Protein AF-A0A957VHW9-F1 (afdb_monomer_lite)

Sequence (134 aa):
MPSRYCTQCGAEVAADDKFCTVCGAAVDQTTPAATVVPTGTPSVPATPTAQPRSKLPVIALSLLGVLVVAAVAFGVYRATIDTAPSAEEIVATQAAEGLPYPEVIRVSAAEAKALFDADAAIFVDVRDPESYAA

pLDDT: mean 77.67, std 18.0, range [37.97, 98.0]

Secondary structure (DSSP, 8-state):
---EE-TTT--EE-TT-SB-TTT--B----------------------------SHHHHHHHHHHHHHHHHHHHHHHHHHHHTSPPHHHHHHHHHHTT-PPP------HHHHHHHHHTTS------S-HHHHH-

Foldseek 3Di:
DDWDADPPPRHTDDPPDQADPVPRHGPPPDDDDDDDDDDDDDDDPPDPPPDPPDCVVVVVVVVVVVVVVVVVVVVVVVVVVVPPDDPVVVVVVCVVPPDDDPPDDDDDPVVQVVCVVVVNDDDDDPDDPVVVVD

Radius of gyration: 36.54 Å; chains: 1; bounding box: 82×38×99 Å

Structure (mmCIF, N/CA/C/O backbone):
data_AF-A0A957VHW9-F1
#
_entry.id   AF-A0A957VHW9-F1
#
loop_
_atom_site.group_PDB
_atom_site.id
_atom_site.type_symbol
_atom_site.label_atom_id
_atom_site.label_alt_id
_atom_site.label_comp_id
_atom_site.label_asym_id
_atom_site.label_entity_id
_atom_site.label_seq_id
_atom_site.pdbx_PDB_ins_code
_atom_site.Cartn_x
_atom_site.Cartn_y
_atom_site.Cartn_z
_atom_site.occupancy
_atom_site.B_iso_or_equiv
_atom_site.auth_seq_id
_atom_site.auth_comp_id
_atom_site.auth_asym_id
_atom_site.auth_atom_id
_atom_site.pdbx_PDB_model_num
ATOM 1 N N . MET A 1 1 ? -37.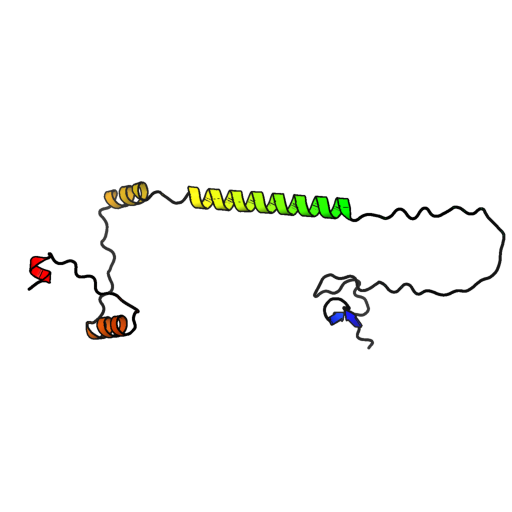688 -25.342 32.608 1.00 51.12 1 MET A N 1
ATOM 2 C CA . MET A 1 1 ? -36.581 -24.443 32.998 1.00 51.12 1 MET A CA 1
ATOM 3 C C . MET A 1 1 ? -36.978 -23.059 32.507 1.00 51.12 1 MET A C 1
ATOM 5 O O . MET A 1 1 ? -37.286 -22.972 31.324 1.00 51.12 1 MET A O 1
ATOM 9 N N . PRO A 1 2 ? -37.125 -22.035 33.362 1.00 59.06 2 PRO A N 1
ATOM 10 C CA . PRO A 1 2 ? -37.509 -20.703 32.902 1.00 59.06 2 PRO A CA 1
ATOM 11 C C . PRO A 1 2 ? -36.302 -20.007 32.259 1.00 59.06 2 PRO A C 1
ATOM 13 O O . PRO A 1 2 ? -35.427 -19.520 32.969 1.00 59.06 2 PRO A O 1
ATOM 16 N N . SER A 1 3 ? -36.252 -19.966 30.928 1.00 72.75 3 SER A N 1
ATOM 17 C CA . SER A 1 3 ? -35.294 -19.130 30.202 1.00 72.75 3 SER A CA 1
ATOM 18 C C . SER A 1 3 ? -35.686 -17.654 30.332 1.00 72.75 3 SER A C 1
ATOM 20 O O . SER A 1 3 ? -36.865 -17.290 30.273 1.00 72.75 3 SER A O 1
ATOM 22 N N . ARG A 1 4 ? -34.693 -16.792 30.559 1.00 83.88 4 ARG A N 1
ATOM 23 C CA . ARG A 1 4 ? -34.850 -15.334 30.626 1.00 83.88 4 ARG A CA 1
ATOM 24 C C . ARG A 1 4 ? -33.956 -14.698 29.572 1.00 83.88 4 ARG A C 1
ATOM 26 O O . ARG A 1 4 ? -32.858 -15.178 29.324 1.00 83.88 4 ARG A O 1
ATOM 33 N N . TYR A 1 5 ? -34.422 -13.603 28.982 1.00 88.12 5 TYR A N 1
ATOM 34 C CA . TYR A 1 5 ? -33.684 -12.868 27.957 1.00 88.12 5 TYR A CA 1
ATOM 35 C C . TYR A 1 5 ? -33.395 -11.446 28.433 1.00 88.12 5 TYR A C 1
ATOM 37 O O . TYR A 1 5 ? -34.231 -10.806 29.076 1.00 88.12 5 TYR A O 1
ATOM 45 N N . CYS A 1 6 ? -32.203 -10.944 28.124 1.00 89.50 6 CYS A N 1
ATOM 46 C CA . CYS A 1 6 ? -31.797 -9.591 28.460 1.00 89.50 6 CYS A CA 1
ATOM 47 C C . CYS A 1 6 ? -32.619 -8.572 27.662 1.00 89.50 6 CYS A C 1
ATOM 49 O O . CYS A 1 6 ? -32.596 -8.566 26.433 1.00 89.50 6 CYS A O 1
ATOM 51 N N . THR A 1 7 ? -33.270 -7.636 28.351 1.00 87.69 7 THR A N 1
ATOM 52 C CA . THR A 1 7 ? -34.082 -6.576 27.728 1.00 87.69 7 THR A CA 1
ATOM 53 C C . THR A 1 7 ? -33.265 -5.521 26.973 1.00 87.69 7 THR A C 1
ATOM 55 O O . THR A 1 7 ? -33.852 -4.634 26.362 1.00 87.69 7 THR A O 1
ATOM 58 N N . GLN A 1 8 ? -31.928 -5.572 27.032 1.00 87.88 8 GLN A N 1
ATOM 59 C CA . GLN A 1 8 ? -31.034 -4.631 26.342 1.00 87.88 8 GLN A CA 1
ATOM 60 C C . GLN A 1 8 ? -30.413 -5.200 25.058 1.00 87.88 8 GLN A C 1
ATOM 62 O O . GLN A 1 8 ? -30.153 -4.434 24.136 1.00 87.88 8 GLN A O 1
ATOM 67 N N . CYS A 1 9 ? -30.179 -6.515 24.976 1.00 91.06 9 CYS A N 1
ATOM 68 C CA . CYS A 1 9 ? -29.526 -7.140 23.814 1.00 91.06 9 CYS A CA 1
ATOM 69 C C . CYS A 1 9 ? -30.203 -8.419 23.291 1.00 91.06 9 CYS A C 1
ATOM 71 O O . CYS A 1 9 ? -29.745 -8.976 22.299 1.00 91.06 9 CYS A O 1
ATOM 73 N N . GLY A 1 10 ? -31.255 -8.919 23.946 1.00 89.25 10 GLY A N 1
ATOM 74 C CA . GLY A 1 10 ? -31.961 -10.144 23.552 1.00 89.25 10 GLY A CA 1
ATOM 75 C C . GLY A 1 10 ? -31.233 -11.460 23.860 1.00 89.25 10 GLY A C 1
ATOM 76 O O . GLY A 1 10 ? -31.810 -12.518 23.636 1.00 89.25 10 GLY A O 1
ATOM 77 N N . ALA A 1 11 ? -30.005 -11.427 24.392 1.00 90.88 11 ALA A N 1
ATOM 78 C CA . ALA A 1 11 ? -29.268 -12.633 24.774 1.00 90.88 11 ALA A CA 1
ATOM 79 C C . ALA A 1 11 ? -29.966 -13.403 25.908 1.00 90.88 11 ALA A C 1
ATOM 81 O O . ALA A 1 11 ? -30.568 -12.790 26.792 1.00 90.88 11 ALA A O 1
ATOM 82 N N . GLU A 1 12 ? -29.853 -14.731 25.908 1.00 91.00 12 GLU A N 1
ATOM 83 C CA . GLU A 1 12 ? -30.312 -15.577 27.015 1.00 91.00 12 GLU A CA 1
ATOM 84 C C . GLU A 1 12 ? -29.430 -15.368 28.258 1.00 91.00 12 GLU A C 1
ATOM 86 O O . GLU A 1 12 ? -28.222 -15.150 28.147 1.00 91.00 12 GLU A O 1
ATOM 91 N N . VAL A 1 13 ? -30.041 -15.382 29.443 1.00 90.62 13 VAL A N 1
ATOM 92 C CA . VAL A 1 13 ? -29.396 -15.104 30.733 1.00 90.62 13 VAL A CA 1
ATOM 93 C C . VAL A 1 13 ? -29.854 -16.146 31.753 1.00 90.62 13 VAL A C 1
ATOM 95 O O . VAL A 1 13 ? -31.045 -16.470 31.812 1.00 90.62 13 VAL A O 1
ATOM 98 N N . ALA A 1 14 ? -28.924 -16.682 32.551 1.00 84.19 14 ALA A N 1
ATOM 99 C CA . ALA A 1 14 ? -29.260 -17.688 33.552 1.00 84.19 14 ALA A CA 1
ATOM 100 C C . ALA A 1 14 ? -30.112 -17.088 34.684 1.00 84.19 14 ALA A C 1
ATOM 102 O O . ALA A 1 14 ? -30.082 -15.887 34.948 1.00 84.19 14 ALA A O 1
ATOM 103 N N . ALA A 1 15 ? -30.878 -17.931 35.380 1.00 74.75 15 ALA A N 1
ATOM 104 C CA . ALA A 1 15 ? -31.788 -17.473 36.433 1.00 74.75 15 ALA A CA 1
ATOM 105 C C . ALA A 1 15 ? -31.069 -16.832 37.640 1.00 74.75 15 ALA A C 1
ATOM 107 O O . ALA A 1 15 ? -31.675 -16.006 38.322 1.00 74.75 15 ALA A O 1
ATOM 108 N N . ASP A 1 16 ? -29.803 -17.197 37.867 1.00 78.06 16 ASP A N 1
ATOM 109 C CA . ASP A 1 16 ? -28.964 -16.730 38.979 1.00 78.06 16 ASP A CA 1
ATOM 110 C C . ASP A 1 16 ? -28.023 -15.566 38.595 1.00 78.06 16 ASP A C 1
ATOM 112 O O . ASP A 1 16 ? -27.394 -14.954 39.465 1.00 78.06 16 ASP A O 1
ATOM 116 N N . ASP A 1 17 ? -27.928 -15.232 37.302 1.00 79.94 17 ASP A N 1
ATOM 117 C CA . ASP A 1 17 ? -27.075 -14.150 36.808 1.00 79.94 17 ASP A CA 1
ATOM 118 C C . ASP A 1 17 ? -27.669 -12.784 37.168 1.00 79.94 17 ASP A C 1
ATOM 120 O O . ASP A 1 17 ? -28.799 -12.453 36.816 1.00 79.94 17 ASP A O 1
ATOM 124 N N . LYS A 1 18 ? -26.869 -11.931 37.814 1.00 84.00 18 LYS A N 1
ATOM 125 C CA . LYS A 1 18 ? -27.270 -10.549 38.151 1.00 84.00 18 LYS A CA 1
ATOM 126 C C . LYS A 1 18 ? -27.082 -9.567 36.995 1.00 84.00 18 LYS A C 1
ATOM 128 O O . LYS A 1 18 ? -27.706 -8.503 36.968 1.00 84.00 18 LYS A O 1
ATOM 133 N N . PHE A 1 19 ? -26.238 -9.938 36.035 1.00 89.81 19 PHE A N 1
ATOM 134 C CA . PHE A 1 19 ? -25.850 -9.140 34.878 1.00 89.81 19 PHE A CA 1
ATOM 135 C C . PHE A 1 19 ? -25.790 -10.032 33.638 1.00 89.81 19 PHE A C 1
ATOM 137 O O . PHE A 1 19 ? -25.345 -11.172 33.711 1.00 89.81 19 PHE A O 1
ATOM 144 N N . CYS A 1 20 ? -26.196 -9.504 32.487 1.00 90.56 20 CYS A N 1
ATOM 145 C CA . CYS A 1 20 ? -26.054 -10.192 31.212 1.00 90.56 20 CYS A CA 1
ATOM 146 C C . CYS A 1 20 ? -24.572 -10.295 30.826 1.00 90.56 20 CYS A C 1
ATOM 148 O O . CYS A 1 20 ? -23.906 -9.278 30.632 1.00 90.56 20 CYS A O 1
ATOM 150 N N . THR A 1 21 ? -24.078 -11.516 30.636 1.00 89.75 21 THR A N 1
ATOM 151 C CA . THR A 1 21 ? -22.690 -11.810 30.237 1.00 89.75 21 THR A CA 1
ATOM 152 C C . THR A 1 21 ? -22.315 -11.280 28.847 1.00 89.75 21 THR A C 1
ATOM 154 O O . THR A 1 21 ? -21.136 -11.079 28.575 1.00 89.75 21 THR A O 1
ATOM 157 N N . VAL A 1 22 ? -23.301 -11.005 27.983 1.00 91.94 22 VAL A N 1
ATOM 158 C CA . VAL A 1 22 ? -23.090 -10.524 26.604 1.00 91.94 22 VAL A CA 1
ATOM 159 C C . VAL A 1 22 ? -22.982 -8.996 26.508 1.00 91.94 22 VAL A C 1
ATOM 161 O O . VAL A 1 22 ? -22.238 -8.496 25.671 1.00 91.94 22 VAL A O 1
ATOM 164 N N . CYS A 1 23 ? -23.711 -8.236 27.336 1.00 90.31 23 CYS A N 1
ATOM 165 C CA . CYS A 1 23 ? -23.751 -6.762 27.245 1.00 90.31 23 CYS A CA 1
ATOM 166 C C . CYS A 1 23 ? -23.452 -6.007 28.553 1.00 90.31 23 CYS A C 1
ATOM 168 O O . CYS A 1 23 ? -23.426 -4.779 28.555 1.00 90.31 23 CYS A O 1
ATOM 170 N N . GLY A 1 24 ? -23.266 -6.706 29.677 1.00 88.56 24 GLY A N 1
ATOM 171 C CA . GLY A 1 24 ? -23.003 -6.111 30.993 1.00 88.56 24 GLY A CA 1
ATOM 172 C C . GLY A 1 24 ? -24.214 -5.472 31.690 1.00 88.56 24 GLY A C 1
ATOM 173 O O . GLY A 1 24 ? -24.086 -5.009 32.823 1.00 88.56 24 GLY A O 1
ATOM 174 N N . ALA A 1 25 ? -25.396 -5.439 31.064 1.00 87.44 25 ALA A N 1
ATOM 175 C CA . ALA A 1 25 ? -26.594 -4.851 31.664 1.00 87.44 25 ALA A CA 1
ATOM 176 C C . ALA A 1 25 ? 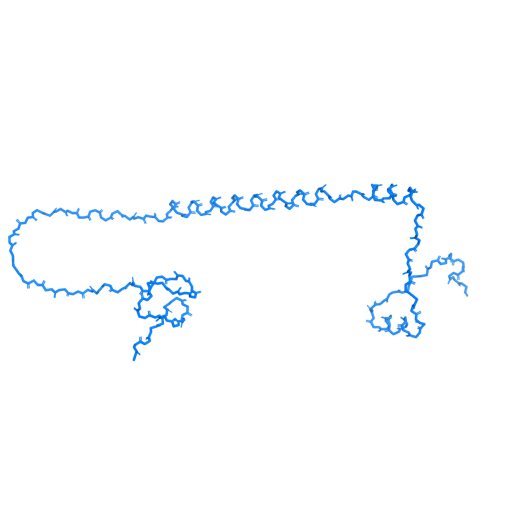-27.119 -5.678 32.853 1.00 87.44 25 ALA A C 1
ATOM 178 O O . ALA A 1 25 ? -27.217 -6.903 32.769 1.00 87.44 25 ALA A O 1
ATOM 179 N N . ALA A 1 26 ? -27.508 -5.014 33.945 1.00 87.31 26 ALA A N 1
ATOM 180 C CA . ALA A 1 26 ? -28.136 -5.665 35.096 1.00 87.31 26 ALA A CA 1
ATOM 181 C C . ALA A 1 26 ? -29.535 -6.199 34.739 1.00 87.31 26 ALA A C 1
ATOM 183 O O . ALA A 1 26 ? -30.327 -5.484 34.125 1.00 87.31 26 ALA A O 1
ATOM 184 N N . VAL A 1 27 ? -29.846 -7.432 35.150 1.00 81.25 27 VAL A N 1
ATOM 185 C CA . VAL A 1 27 ? -31.142 -8.088 34.870 1.00 81.25 27 VAL A CA 1
ATOM 186 C C . VAL A 1 27 ? -32.069 -8.163 36.092 1.00 81.25 27 VAL A C 1
ATOM 188 O O . VAL A 1 27 ? -33.285 -8.264 35.937 1.00 81.25 27 VAL A O 1
ATOM 191 N N . ASP A 1 28 ? -31.528 -8.005 37.303 1.00 68.56 28 ASP A N 1
ATOM 192 C CA . ASP A 1 28 ? -32.296 -7.865 38.547 1.00 68.56 28 ASP A CA 1
ATOM 193 C C . ASP A 1 28 ? -32.819 -6.420 38.720 1.00 68.56 28 ASP A C 1
ATOM 195 O O . ASP A 1 28 ? -32.245 -5.603 39.442 1.00 68.56 28 ASP A O 1
ATOM 199 N N . GLN A 1 29 ? -33.935 -6.091 38.059 1.00 54.56 29 GLN A N 1
ATOM 200 C CA . GLN A 1 29 ? -34.760 -4.901 38.347 1.00 54.56 29 GLN A CA 1
ATOM 201 C C . GLN A 1 29 ? -36.253 -5.271 38.424 1.00 54.56 29 GLN A C 1
ATOM 203 O O . GLN A 1 29 ? -37.093 -4.683 37.749 1.00 54.56 29 GLN A O 1
ATOM 208 N N . THR A 1 30 ? -36.593 -6.264 39.255 1.00 47.19 30 THR A N 1
ATOM 209 C CA . THR A 1 30 ? -37.993 -6.617 39.559 1.00 47.19 30 THR A CA 1
ATOM 210 C C . THR A 1 30 ? -38.267 -6.532 41.063 1.00 47.19 30 THR A C 1
ATOM 212 O O . THR A 1 30 ? -38.304 -7.547 41.752 1.00 47.19 30 THR A O 1
ATOM 215 N N . THR A 1 31 ? -38.508 -5.319 41.569 1.00 37.97 31 THR A N 1
ATOM 216 C CA . THR A 1 31 ? -39.221 -5.123 42.845 1.00 37.97 31 THR A CA 1
ATOM 217 C C . THR A 1 31 ? -40.647 -4.670 42.514 1.00 37.97 31 THR A C 1
ATOM 219 O O . THR A 1 31 ? -40.807 -3.559 42.005 1.00 37.97 31 THR A O 1
ATOM 222 N N . PRO A 1 32 ? -41.681 -5.507 42.732 1.00 50.38 32 PRO A N 1
ATOM 223 C CA . PRO A 1 32 ? -43.055 -5.177 42.358 1.00 50.38 32 PRO A CA 1
ATOM 224 C C . PRO A 1 32 ? -43.691 -4.107 43.250 1.00 50.38 32 PRO A C 1
ATOM 226 O O . PRO A 1 32 ? -43.318 -3.928 44.410 1.00 50.38 32 PRO A O 1
ATOM 229 N N . ALA A 1 33 ? -44.731 -3.462 42.726 1.00 49.12 33 ALA A N 1
ATOM 230 C CA . ALA A 1 33 ? -45.704 -2.732 43.532 1.00 49.12 33 ALA A CA 1
ATOM 231 C C . ALA A 1 33 ? -46.759 -3.683 44.147 1.00 49.12 33 ALA A C 1
ATOM 233 O O . ALA A 1 33 ? -47.013 -4.748 43.587 1.00 49.12 33 ALA A O 1
ATOM 234 N N . ALA A 1 34 ? -47.423 -3.201 45.213 1.00 46.34 34 ALA A N 1
ATOM 235 C CA . ALA A 1 34 ? -48.693 -3.652 45.829 1.00 46.34 34 ALA A CA 1
ATOM 236 C C . ALA A 1 34 ? -48.644 -4.289 47.248 1.00 46.34 34 ALA A C 1
ATOM 238 O O . ALA A 1 34 ? -48.491 -5.490 47.427 1.00 46.34 34 ALA A O 1
ATOM 239 N N . THR A 1 35 ? -48.909 -3.431 48.242 1.00 43.78 35 THR A N 1
ATOM 240 C CA . THR A 1 35 ? -50.027 -3.528 49.214 1.00 43.78 35 THR A CA 1
ATOM 241 C C . THR A 1 35 ? -50.282 -4.815 50.026 1.00 43.78 35 THR A C 1
ATOM 243 O O . THR A 1 35 ? -50.978 -5.706 49.552 1.00 43.78 35 THR A O 1
ATOM 246 N N . VAL A 1 36 ? -49.990 -4.764 51.340 1.00 45.47 36 VAL A N 1
ATOM 247 C CA . VAL A 1 36 ? -50.944 -5.161 52.412 1.00 45.47 36 VAL A CA 1
ATOM 248 C C . VAL A 1 36 ? -50.714 -4.345 53.706 1.00 45.47 36 VAL A C 1
ATOM 250 O O . VAL A 1 36 ? -49.581 -4.019 54.042 1.00 45.47 36 VAL A O 1
ATOM 253 N N . VAL A 1 37 ? -51.800 -4.003 54.413 1.00 55.38 37 VAL A N 1
ATOM 254 C CA . VAL A 1 37 ? -51.943 -3.210 55.672 1.00 55.38 37 VAL A CA 1
ATOM 255 C C . VAL A 1 37 ? -53.141 -3.861 56.422 1.00 55.38 37 VAL A C 1
ATOM 257 O O . VAL A 1 37 ? -53.983 -4.391 55.688 1.00 55.38 37 VAL A O 1
ATOM 260 N N . PRO A 1 38 ? -53.316 -3.903 57.775 1.00 62.62 38 PRO A N 1
ATOM 261 C CA . PRO A 1 38 ? -52.845 -3.032 58.879 1.00 62.62 38 PRO A CA 1
ATOM 262 C C . PRO A 1 38 ? -52.060 -3.814 59.982 1.00 62.62 38 PRO A C 1
ATOM 264 O O . PRO A 1 38 ? -51.618 -4.922 59.705 1.00 62.62 38 PRO A O 1
ATOM 267 N N . THR A 1 39 ? -51.756 -3.353 61.214 1.00 39.50 39 THR A N 1
ATOM 268 C CA . THR A 1 39 ? -52.136 -2.172 62.039 1.00 39.50 39 THR A CA 1
ATOM 269 C C . THR A 1 39 ? -50.971 -1.778 62.971 1.00 39.50 39 THR A C 1
ATOM 271 O O . THR A 1 39 ? -50.267 -2.671 63.432 1.00 39.50 39 THR A O 1
ATOM 274 N N . GLY A 1 40 ? -50.845 -0.500 63.378 1.00 42.62 40 GLY A N 1
ATOM 275 C CA . GLY A 1 40 ? -50.183 -0.164 64.658 1.00 42.62 40 GLY A CA 1
ATOM 276 C C . GLY A 1 40 ? -49.447 1.181 64.758 1.00 42.62 40 GLY A C 1
ATOM 277 O O . GLY A 1 40 ? -48.261 1.238 64.471 1.00 42.62 40 GLY A O 1
ATOM 278 N N . THR A 1 41 ? -50.126 2.190 65.323 1.00 39.28 41 THR A N 1
ATOM 279 C CA . THR A 1 41 ? -49.547 3.365 66.026 1.00 39.28 41 THR A CA 1
ATOM 280 C C . THR A 1 41 ? -48.832 4.444 65.175 1.00 39.28 41 THR A C 1
ATOM 282 O O . THR A 1 41 ? -47.950 4.137 64.378 1.00 39.28 41 THR A O 1
ATOM 285 N N . PRO A 1 42 ? -49.169 5.743 65.343 1.00 61.69 42 PRO A N 1
ATOM 286 C CA . PRO A 1 42 ? -48.591 6.816 64.538 1.00 61.69 42 PRO A CA 1
ATOM 287 C C . PRO A 1 42 ? -47.224 7.263 65.067 1.00 61.69 42 PRO A C 1
ATOM 289 O O . PRO A 1 42 ? -47.080 7.593 66.243 1.00 61.69 42 PRO A O 1
ATOM 292 N N . SER A 1 43 ? -46.244 7.380 64.171 1.00 52.88 43 SER A N 1
ATOM 293 C CA . SER A 1 43 ? -45.022 8.140 64.427 1.00 52.88 43 SER A CA 1
ATOM 294 C C . SER A 1 43 ? -44.705 9.029 63.227 1.00 52.88 43 SER A C 1
ATOM 296 O O . SER A 1 43 ? -44.565 8.542 62.111 1.00 52.88 43 SER A O 1
ATOM 298 N N . VAL A 1 44 ? -44.688 10.335 63.509 1.00 58.19 44 VAL A N 1
ATOM 299 C CA . VAL A 1 44 ? -44.090 11.483 62.801 1.00 58.19 44 VAL A CA 1
ATOM 300 C C . VAL A 1 44 ? -43.723 11.297 61.310 1.00 58.19 44 VAL A C 1
ATOM 302 O O . VAL A 1 44 ? -42.858 10.482 60.993 1.00 58.19 44 VAL A O 1
ATOM 305 N N . PRO A 1 45 ? -44.248 12.132 60.384 1.00 53.84 45 PRO A N 1
ATOM 306 C CA . PRO A 1 45 ? -43.838 12.106 58.981 1.00 53.84 45 PRO A CA 1
ATOM 307 C C . PRO A 1 45 ? -42.404 12.635 58.814 1.00 53.84 45 PRO A C 1
ATOM 309 O O . PRO A 1 45 ? -42.172 13.824 58.596 1.00 53.84 45 PRO A O 1
ATOM 312 N N . ALA A 1 46 ? -41.426 11.734 58.885 1.00 57.88 46 ALA A N 1
ATOM 313 C CA . ALA A 1 46 ? -40.071 11.994 58.424 1.00 57.88 46 ALA A CA 1
ATOM 314 C C . ALA A 1 46 ? -40.060 11.953 56.889 1.00 57.88 46 ALA A C 1
ATOM 316 O O . ALA A 1 46 ? -39.941 10.887 56.286 1.00 57.88 46 ALA A O 1
ATOM 317 N N . THR A 1 47 ? -40.227 13.117 56.259 1.00 48.81 47 THR A N 1
ATOM 318 C CA . THR A 1 47 ? -40.167 13.285 54.801 1.00 48.81 47 THR A CA 1
ATOM 319 C C . THR A 1 47 ? -38.869 12.682 54.250 1.00 48.81 47 THR A C 1
ATOM 321 O O . THR A 1 47 ? -37.796 13.216 54.544 1.00 48.81 47 THR A O 1
ATOM 324 N N . PRO A 1 48 ? -38.917 11.624 53.417 1.00 53.09 48 PRO A N 1
ATOM 325 C CA . PRO A 1 48 ? -37.731 11.133 52.739 1.00 53.09 48 PRO A CA 1
ATOM 326 C C . PRO A 1 48 ? -37.404 12.125 51.624 1.00 53.09 48 PRO A C 1
ATOM 328 O O . PRO A 1 48 ? -37.999 12.096 50.546 1.00 53.09 48 PRO A O 1
ATOM 331 N N . THR A 1 49 ? -36.463 13.032 51.879 1.00 50.81 49 THR A N 1
ATOM 332 C CA . THR A 1 49 ? -35.876 13.884 50.843 1.00 50.81 49 THR A CA 1
ATOM 333 C C . THR A 1 49 ? -35.049 13.014 49.904 1.00 50.81 49 THR A C 1
ATOM 335 O O . THR A 1 49 ? -33.845 12.829 50.073 1.00 50.81 49 THR A O 1
ATOM 338 N N . ALA A 1 50 ? -35.723 12.456 48.897 1.00 57.44 50 ALA A N 1
ATOM 339 C CA . ALA A 1 50 ? -35.118 11.700 47.813 1.00 57.44 50 ALA A CA 1
ATOM 340 C C . ALA A 1 50 ? -34.193 12.615 46.992 1.00 57.44 50 ALA A C 1
ATOM 342 O O . ALA A 1 50 ? -34.590 13.185 45.977 1.00 57.44 50 ALA A O 1
ATOM 343 N N . GLN A 1 51 ? -32.948 12.776 47.448 1.00 59.97 51 GLN A N 1
ATOM 344 C CA . GLN A 1 51 ? -31.915 13.470 46.691 1.00 59.97 51 GLN A CA 1
ATOM 345 C C . GLN A 1 51 ? -31.677 12.725 45.370 1.00 59.97 51 GLN A C 1
ATOM 347 O O . GLN A 1 51 ? -31.293 11.549 45.395 1.00 59.97 51 GLN A O 1
ATOM 352 N N . PRO A 1 52 ? -31.853 13.379 44.207 1.00 54.22 52 PRO A N 1
ATOM 353 C CA . PRO A 1 52 ? -31.501 12.769 42.940 1.00 54.22 52 PRO A CA 1
ATOM 354 C C . PRO A 1 52 ? -29.978 12.618 42.888 1.00 54.22 52 PRO A C 1
ATOM 356 O O . PRO A 1 52 ? -29.248 13.600 42.744 1.00 54.22 52 PRO A O 1
ATOM 359 N N . ARG A 1 53 ? -29.484 11.377 42.989 1.00 62.66 53 ARG A N 1
ATOM 360 C CA . ARG A 1 53 ? -28.084 11.039 42.696 1.00 62.66 53 ARG A CA 1
ATOM 361 C C . ARG A 1 53 ? -27.824 11.286 41.211 1.00 62.66 53 ARG A C 1
ATOM 363 O O . ARG A 1 53 ? -27.966 10.383 40.387 1.00 62.66 53 ARG A O 1
ATOM 370 N N . SER A 1 54 ? -27.481 12.523 40.862 1.00 66.50 54 SER A N 1
ATOM 371 C CA . SER A 1 54 ? -27.109 12.868 39.496 1.00 66.50 54 SER A CA 1
ATOM 372 C C . SER A 1 54 ? -25.878 12.049 39.102 1.00 66.50 54 SER A C 1
ATOM 374 O O . SER A 1 54 ? -24.915 11.934 39.858 1.00 66.50 54 SER A O 1
ATOM 376 N N . LYS A 1 55 ? -25.892 11.456 37.903 1.00 69.38 55 LYS A N 1
ATOM 377 C CA . LYS A 1 55 ? -24.726 10.731 37.363 1.00 69.38 55 LYS A CA 1
ATOM 378 C C . LYS A 1 55 ? -23.622 11.681 36.868 1.00 69.38 55 LYS A C 1
ATOM 380 O O . LYS A 1 55 ? -22.598 11.223 36.373 1.00 69.38 55 LYS A O 1
ATOM 385 N N . LEU A 1 56 ? -23.811 12.993 37.031 1.00 75.12 56 LEU A N 1
ATOM 386 C CA . LEU A 1 56 ? -22.928 14.059 36.562 1.00 75.12 56 LEU A CA 1
ATOM 387 C C . LEU A 1 56 ? -21.447 13.898 36.977 1.00 75.12 56 LEU A C 1
ATOM 389 O O . LEU A 1 56 ? -20.606 14.000 36.086 1.00 75.12 56 LEU A O 1
ATOM 393 N N . PRO A 1 57 ? -21.081 13.586 38.244 1.00 74.81 57 PRO A N 1
ATOM 394 C CA . PRO A 1 57 ? -19.675 13.391 38.604 1.00 74.81 57 PRO A CA 1
ATOM 395 C C . PRO A 1 57 ? -19.077 12.120 37.982 1.00 74.81 57 PRO A C 1
ATOM 397 O O . PRO A 1 57 ? -17.898 12.108 37.647 1.00 74.81 57 PRO A O 1
ATOM 400 N N . VAL A 1 58 ? -19.879 11.072 37.761 1.00 80.19 58 VAL A N 1
ATOM 401 C CA . VAL A 1 58 ? -19.426 9.841 37.085 1.00 80.19 58 VAL A CA 1
ATOM 402 C C . VAL A 1 58 ? -19.168 10.112 35.601 1.00 80.19 58 VAL A C 1
ATOM 404 O O . VAL A 1 58 ? -18.150 9.684 35.065 1.00 80.19 58 VAL A O 1
ATOM 407 N N . ILE A 1 59 ? -20.046 10.884 34.950 1.00 84.25 59 ILE A N 1
ATOM 408 C CA . ILE A 1 59 ? -19.867 11.311 33.557 1.00 84.25 59 ILE A CA 1
ATOM 409 C C . ILE A 1 59 ? -18.619 12.197 33.433 1.00 84.25 59 ILE A C 1
ATOM 411 O O . ILE A 1 59 ? -17.773 11.923 32.586 1.00 84.25 59 ILE A O 1
ATOM 415 N N . ALA A 1 60 ? -18.443 13.189 34.312 1.00 86.31 60 ALA A N 1
ATOM 416 C CA . ALA A 1 60 ? -17.264 14.058 34.318 1.00 86.31 60 ALA A CA 1
ATOM 417 C C . ALA A 1 60 ? -15.949 13.271 34.493 1.00 86.31 60 ALA A C 1
ATOM 419 O O . ALA A 1 60 ? -15.002 13.490 33.739 1.00 86.31 60 ALA A O 1
ATOM 420 N N . LEU A 1 61 ? -15.910 12.308 35.423 1.00 87.94 61 LEU A N 1
ATOM 421 C CA . LEU A 1 61 ? -14.762 11.415 35.606 1.00 87.94 61 LEU A CA 1
ATOM 422 C C . LEU A 1 61 ? -14.503 10.530 34.376 1.00 87.94 61 LEU A C 1
ATOM 424 O O . LEU A 1 61 ? -13.350 10.357 33.990 1.00 87.94 61 LEU A O 1
ATOM 428 N N . SER A 1 62 ? -15.552 10.014 33.726 1.00 88.19 62 SER A N 1
ATOM 429 C CA . SER A 1 62 ? -15.396 9.211 32.504 1.00 88.19 62 SER A CA 1
ATOM 430 C C . SER A 1 62 ? -14.849 10.028 31.326 1.00 88.19 62 SER A C 1
ATOM 432 O O . SER A 1 62 ? -13.939 9.568 30.642 1.00 88.19 62 SER A O 1
ATOM 434 N N . LEU A 1 63 ? -15.324 11.265 31.134 1.00 94.50 63 LEU A N 1
ATOM 435 C CA . LEU A 1 63 ? -14.840 12.165 30.083 1.00 94.50 63 LEU A CA 1
ATOM 436 C C . LEU A 1 63 ? -13.386 12.589 30.323 1.00 94.50 63 LEU A C 1
ATOM 438 O O . LEU A 1 63 ? -12.595 12.608 29.383 1.00 94.50 63 LEU A O 1
ATOM 442 N N . LEU A 1 64 ? -13.014 12.863 31.578 1.00 95.00 64 LEU A N 1
ATOM 443 C CA . LEU A 1 64 ? -11.628 13.143 31.951 1.00 95.00 64 LEU A CA 1
ATOM 444 C C . LEU A 1 64 ? -10.721 11.929 31.693 1.00 95.00 64 LEU A C 1
ATOM 446 O O . LEU A 1 64 ? -9.644 12.086 31.125 1.00 95.00 64 LEU A O 1
ATOM 450 N N . GLY A 1 65 ? -11.169 10.718 32.042 1.00 94.88 65 GLY A N 1
ATOM 451 C CA . GLY A 1 65 ? -10.441 9.479 31.756 1.00 94.88 65 GLY A CA 1
ATOM 452 C C . GLY A 1 65 ? -10.219 9.250 30.257 1.00 94.88 65 GLY A C 1
ATOM 453 O O . GLY A 1 65 ? -9.096 8.975 29.840 1.00 94.88 65 GLY A O 1
ATOM 454 N N . VAL A 1 66 ? -11.257 9.436 29.434 1.00 96.56 66 VAL A N 1
ATOM 455 C CA . VAL A 1 66 ? -11.155 9.332 27.966 1.00 96.56 66 VAL A CA 1
ATOM 456 C C . VAL A 1 66 ? -10.198 10.384 27.394 1.00 96.56 66 VAL A C 1
ATOM 458 O O . VAL A 1 66 ? -9.376 10.044 26.545 1.00 96.56 66 VAL A O 1
ATOM 461 N N . LEU A 1 67 ? -10.236 11.629 27.885 1.00 96.50 67 LEU A N 1
ATOM 462 C CA . LEU A 1 67 ? -9.291 12.678 27.478 1.00 96.50 67 LEU A CA 1
ATOM 463 C C . LEU A 1 67 ? -7.837 12.332 27.824 1.00 96.50 67 LEU A C 1
ATOM 465 O O . LEU A 1 67 ? -6.956 12.546 26.995 1.00 96.50 67 LEU A O 1
ATOM 469 N N . VAL A 1 68 ? -7.577 11.769 29.008 1.00 96.56 68 VAL A N 1
ATOM 470 C CA . VAL A 1 68 ? -6.227 11.332 29.403 1.00 96.56 68 VAL A CA 1
ATOM 471 C C . VAL A 1 68 ? -5.732 10.198 28.501 1.00 96.56 68 VAL A C 1
ATOM 473 O O . VAL A 1 68 ? -4.612 10.272 28.001 1.00 96.56 68 VAL A O 1
ATOM 476 N N . VAL A 1 69 ? -6.563 9.188 28.223 1.00 96.25 69 VAL A N 1
ATOM 477 C CA . VAL A 1 69 ? -6.203 8.087 27.308 1.00 96.25 69 VAL A CA 1
ATOM 478 C C . VAL A 1 69 ? -5.929 8.609 25.893 1.00 96.25 69 VAL A C 1
ATOM 480 O O . VAL A 1 69 ? -4.927 8.228 25.288 1.00 96.25 69 VAL A O 1
ATOM 483 N N . ALA A 1 70 ? -6.760 9.523 25.384 1.00 96.25 70 ALA A N 1
ATOM 484 C CA . ALA A 1 70 ? -6.560 10.145 24.077 1.00 96.25 70 ALA A CA 1
ATOM 485 C C . ALA A 1 70 ? -5.261 10.970 24.012 1.00 96.25 70 ALA A C 1
ATOM 487 O O . ALA A 1 70 ? -4.528 10.872 23.031 1.00 96.25 70 ALA A O 1
ATOM 488 N N . ALA A 1 71 ? -4.937 11.733 25.062 1.00 95.94 71 ALA A N 1
ATOM 489 C CA . ALA A 1 71 ? -3.697 12.504 25.141 1.00 95.94 71 ALA A CA 1
ATOM 490 C C . ALA A 1 71 ? -2.448 11.604 25.176 1.00 95.94 71 ALA A C 1
ATOM 492 O O . ALA A 1 71 ? -1.473 11.885 24.480 1.00 95.94 71 ALA A O 1
ATOM 493 N N . VAL A 1 72 ? -2.487 10.494 25.924 1.00 95.56 72 VAL A N 1
ATOM 494 C CA . VAL A 1 72 ? -1.398 9.501 25.957 1.00 95.56 72 VAL A CA 1
ATOM 495 C C . VAL A 1 72 ? -1.224 8.836 24.589 1.00 95.56 72 VAL A C 1
ATOM 497 O O . VAL A 1 72 ? -0.109 8.789 24.073 1.00 95.56 72 VAL A O 1
ATOM 500 N N . ALA A 1 73 ? -2.314 8.385 23.960 1.00 93.62 73 ALA A N 1
ATOM 501 C CA . ALA A 1 73 ? -2.271 7.782 22.627 1.00 93.62 73 ALA A CA 1
ATOM 502 C C . ALA A 1 73 ? -1.735 8.760 21.565 1.00 93.62 73 ALA A C 1
ATOM 504 O O . ALA A 1 73 ? -0.896 8.387 20.747 1.00 93.62 73 ALA A O 1
ATOM 505 N N . PHE A 1 74 ? -2.155 10.029 21.613 1.00 93.56 74 PHE A N 1
ATOM 506 C CA . PHE A 1 74 ? -1.654 11.077 20.724 1.00 93.56 74 PHE A CA 1
ATOM 507 C C . PHE A 1 74 ? -0.163 11.376 20.950 1.00 93.56 74 PHE A C 1
ATOM 509 O O . PHE A 1 74 ? 0.571 11.560 19.982 1.00 93.56 74 PHE A O 1
ATOM 516 N N . GLY A 1 75 ? 0.306 11.366 22.203 1.00 93.56 75 GLY A N 1
ATOM 517 C CA . GLY A 1 75 ? 1.726 11.512 22.536 1.00 93.56 75 GLY A CA 1
ATOM 518 C C . GLY A 1 75 ? 2.591 10.380 21.971 1.00 93.56 75 GLY A C 1
ATOM 519 O O . GLY A 1 75 ? 3.626 10.647 21.364 1.00 93.56 75 GLY A O 1
ATOM 520 N N . VAL A 1 76 ? 2.138 9.126 22.084 1.00 90.25 76 VAL A N 1
ATOM 521 C CA . VAL A 1 76 ? 2.816 7.960 21.480 1.00 90.25 76 VAL A CA 1
ATOM 522 C C . VAL A 1 76 ? 2.797 8.033 19.947 1.00 90.25 76 VAL A C 1
ATOM 524 O O . VAL A 1 76 ? 3.807 7.754 19.300 1.00 90.25 76 VAL A O 1
ATOM 527 N N . TYR A 1 77 ? 1.680 8.460 19.351 1.00 90.44 77 TYR A N 1
ATOM 528 C CA . TYR A 1 77 ? 1.561 8.655 17.903 1.00 90.44 77 TYR A CA 1
ATOM 529 C C . TYR A 1 77 ? 2.488 9.763 17.373 1.00 90.44 77 TYR A C 1
ATOM 531 O O . TYR A 1 77 ? 3.078 9.620 16.309 1.00 90.44 77 TYR A O 1
ATOM 539 N N . ARG A 1 78 ? 2.671 10.854 18.127 1.00 92.06 78 ARG A N 1
ATOM 540 C CA . ARG A 1 78 ? 3.661 11.897 17.809 1.00 92.06 78 ARG A CA 1
ATOM 541 C C . ARG A 1 78 ? 5.085 11.355 17.888 1.00 92.06 78 ARG A C 1
ATOM 543 O O . ARG A 1 78 ? 5.792 11.395 16.890 1.00 92.06 78 ARG A O 1
ATOM 550 N N . ALA A 1 79 ? 5.452 10.745 19.016 1.00 83.75 79 ALA A N 1
ATOM 551 C CA . ALA A 1 79 ? 6.788 10.188 19.220 1.00 83.75 79 ALA A CA 1
ATOM 552 C C . ALA A 1 79 ? 7.183 9.163 18.138 1.00 83.75 79 ALA A C 1
ATOM 554 O O . ALA A 1 79 ? 8.322 9.154 17.684 1.00 83.75 79 ALA A O 1
ATOM 555 N N . THR A 1 80 ? 6.246 8.326 17.684 1.00 77.44 80 THR A N 1
ATOM 556 C CA . THR A 1 80 ? 6.508 7.340 16.617 1.00 77.44 80 THR A CA 1
ATOM 557 C C . THR A 1 80 ? 6.653 7.954 15.222 1.00 77.44 80 THR A C 1
ATOM 559 O O . THR A 1 80 ? 7.385 7.394 14.412 1.00 77.44 80 THR A O 1
ATOM 562 N N . ILE A 1 81 ? 6.031 9.106 14.942 1.00 71.75 81 ILE A N 1
ATOM 563 C CA . ILE A 1 81 ? 6.234 9.852 13.686 1.00 71.75 81 ILE A CA 1
ATOM 564 C C . ILE A 1 81 ? 7.549 10.638 13.720 1.00 71.75 81 ILE A C 1
ATOM 566 O O . ILE A 1 81 ? 8.304 10.594 12.754 1.00 71.75 81 ILE A O 1
ATOM 570 N N . ASP A 1 82 ? 7.851 11.314 14.830 1.00 68.50 82 ASP A N 1
ATOM 571 C CA . ASP A 1 82 ? 9.063 12.135 14.966 1.00 68.50 82 ASP A CA 1
ATOM 572 C C . ASP A 1 82 ? 10.353 11.286 15.051 1.00 68.50 82 ASP A C 1
ATOM 574 O O . ASP A 1 82 ? 11.445 11.804 14.838 1.00 68.50 82 ASP A O 1
ATOM 578 N N . THR A 1 83 ? 10.240 9.974 15.314 1.00 61.81 83 THR A N 1
ATOM 579 C CA . THR A 1 83 ? 11.362 9.008 15.270 1.00 61.81 83 THR A CA 1
ATOM 580 C C . THR A 1 83 ? 11.469 8.283 13.915 1.00 61.81 83 THR A C 1
ATOM 582 O O . THR A 1 83 ? 12.209 7.309 13.790 1.00 61.81 83 THR A O 1
ATOM 585 N N . ALA A 1 84 ? 10.745 8.718 12.877 1.00 64.06 84 ALA A N 1
ATOM 586 C CA . ALA A 1 84 ? 11.010 8.251 11.519 1.00 64.06 84 ALA A CA 1
ATOM 587 C C . ALA A 1 84 ? 12.390 8.781 11.074 1.00 64.06 84 ALA A C 1
ATOM 589 O O . ALA A 1 84 ? 12.558 10.002 11.009 1.00 64.06 84 ALA A O 1
ATOM 590 N N . PRO A 1 85 ? 13.385 7.917 10.783 1.00 62.47 85 PRO A N 1
ATOM 591 C CA . PRO A 1 85 ? 14.718 8.380 10.415 1.00 62.47 85 PRO A CA 1
ATOM 592 C C . PRO A 1 85 ? 14.639 9.236 9.151 1.00 62.47 85 PRO A C 1
ATOM 594 O O . PRO A 1 85 ? 13.995 8.865 8.165 1.00 62.47 85 PRO A O 1
ATOM 597 N N . SER A 1 86 ? 15.277 10.406 9.192 1.00 63.03 86 SER A N 1
ATOM 598 C CA . SER A 1 86 ? 15.261 11.334 8.062 1.00 63.03 86 SER A CA 1
ATOM 599 C C . SER A 1 86 ? 15.929 10.695 6.840 1.00 63.03 86 SER A C 1
ATOM 601 O O . SER A 1 86 ? 16.886 9.930 6.973 1.00 63.03 86 SER A O 1
ATOM 603 N N . ALA A 1 87 ? 15.458 11.022 5.633 1.00 61.41 87 ALA A N 1
ATOM 604 C CA . ALA A 1 87 ? 16.016 10.456 4.400 1.00 61.41 87 ALA A CA 1
ATOM 605 C C . ALA A 1 87 ? 17.536 10.700 4.265 1.00 61.41 87 ALA A C 1
ATOM 607 O O . ALA A 1 87 ? 18.245 9.880 3.686 1.00 61.41 87 ALA A O 1
ATOM 608 N N . GLU A 1 88 ? 18.038 11.791 4.847 1.00 60.94 88 GLU A N 1
ATOM 609 C CA . GLU A 1 88 ? 19.458 12.156 4.876 1.00 60.94 88 GLU A CA 1
ATOM 610 C C . GLU A 1 88 ? 20.297 11.172 5.716 1.00 60.94 88 GLU A C 1
ATOM 612 O O . GLU A 1 88 ? 21.400 10.801 5.313 1.00 60.94 88 GLU A O 1
ATOM 617 N N . GLU A 1 89 ? 19.757 10.672 6.832 1.00 59.69 89 GLU A N 1
ATOM 618 C CA . GLU A 1 89 ? 20.424 9.691 7.698 1.00 59.69 89 GLU A CA 1
ATOM 619 C C . GLU A 1 89 ? 20.464 8.296 7.049 1.00 59.69 89 GLU A C 1
ATOM 621 O O . GLU A 1 89 ? 21.516 7.657 7.004 1.00 59.69 89 GLU A O 1
ATOM 626 N N . ILE A 1 90 ? 19.351 7.863 6.439 1.00 59.19 90 ILE A N 1
ATOM 627 C CA . ILE A 1 90 ? 19.261 6.566 5.740 1.00 59.19 90 ILE A CA 1
ATOM 628 C C . ILE A 1 90 ? 20.235 6.512 4.544 1.00 59.19 90 ILE A C 1
ATOM 630 O O . ILE A 1 90 ? 20.805 5.460 4.243 1.00 59.19 90 ILE A O 1
ATOM 634 N N . VAL A 1 91 ? 20.463 7.632 3.849 1.00 57.59 91 VAL A N 1
ATOM 635 C CA . VAL A 1 91 ? 21.439 7.716 2.745 1.00 57.59 91 VAL A CA 1
ATOM 636 C C . VAL A 1 91 ? 22.884 7.704 3.260 1.00 57.59 91 VAL A C 1
ATOM 638 O O . VAL A 1 91 ? 23.735 7.052 2.651 1.00 57.59 91 VAL A O 1
ATOM 641 N N . ALA A 1 92 ? 23.169 8.350 4.395 1.00 59.03 92 ALA A N 1
ATOM 642 C CA . ALA A 1 92 ? 24.508 8.368 4.985 1.00 59.03 92 ALA A CA 1
ATOM 643 C C . ALA A 1 92 ? 24.982 6.970 5.429 1.00 59.03 92 ALA A C 1
ATOM 645 O O . ALA A 1 92 ? 26.122 6.596 5.148 1.00 59.03 92 ALA A O 1
ATOM 646 N N . THR A 1 93 ? 24.111 6.166 6.052 1.00 54.22 93 THR A N 1
ATOM 647 C CA . THR A 1 93 ? 24.429 4.769 6.406 1.00 54.22 93 THR A CA 1
ATOM 648 C C . THR A 1 93 ? 24.666 3.910 5.160 1.00 54.22 93 THR A C 1
ATOM 650 O O . THR A 1 93 ? 25.639 3.163 5.098 1.00 54.22 93 THR A O 1
ATOM 653 N N . GLN A 1 94 ? 23.828 4.059 4.130 1.00 54.78 94 GLN A N 1
ATOM 654 C CA . GLN A 1 94 ? 23.942 3.302 2.878 1.00 54.78 94 GLN A CA 1
ATOM 655 C C . GLN A 1 94 ? 25.230 3.599 2.089 1.00 54.78 94 GLN A C 1
ATOM 657 O O . GLN A 1 94 ? 25.790 2.702 1.457 1.00 54.78 94 GLN A O 1
ATOM 662 N N . ALA A 1 95 ? 25.731 4.836 2.136 1.00 55.41 95 ALA A N 1
ATOM 663 C CA . ALA A 1 95 ? 26.960 5.223 1.445 1.00 55.41 95 ALA A CA 1
ATOM 664 C C . ALA A 1 95 ? 28.237 4.617 2.065 1.00 55.41 95 ALA A C 1
ATOM 666 O O . ALA A 1 95 ? 29.244 4.486 1.368 1.00 55.41 95 ALA A O 1
ATOM 667 N N . ALA A 1 96 ? 28.210 4.236 3.347 1.00 56.81 96 ALA A N 1
ATOM 668 C CA . ALA A 1 96 ? 29.383 3.734 4.067 1.00 56.81 96 ALA A CA 1
ATOM 669 C C . ALA A 1 96 ? 29.728 2.262 3.764 1.00 56.81 96 ALA A C 1
ATOM 671 O O . ALA A 1 96 ? 30.894 1.885 3.868 1.00 56.81 96 ALA A O 1
ATOM 672 N N . GLU A 1 97 ? 28.746 1.441 3.373 1.00 58.72 97 GLU A N 1
ATOM 673 C CA . GLU A 1 97 ? 28.925 -0.011 3.173 1.00 58.72 97 GLU A CA 1
ATOM 674 C C . GLU A 1 97 ? 28.943 -0.456 1.700 1.00 58.72 97 GLU A C 1
ATOM 676 O O . GLU A 1 97 ? 29.029 -1.647 1.416 1.00 58.72 97 GLU A O 1
ATOM 681 N N . GLY A 1 98 ? 28.903 0.483 0.747 1.00 61.38 98 GLY A N 1
ATOM 682 C CA . GLY A 1 98 ? 28.986 0.162 -0.681 1.00 61.38 98 GLY A CA 1
ATOM 683 C C . GLY A 1 98 ? 27.774 -0.629 -1.178 1.00 61.38 98 GLY A C 1
ATOM 684 O O . GLY A 1 98 ? 27.921 -1.775 -1.595 1.00 61.38 98 GLY A O 1
ATOM 685 N N . LEU A 1 99 ? 26.598 0.009 -1.116 1.00 58.41 99 LEU A N 1
ATOM 686 C CA . LEU A 1 99 ? 25.279 -0.496 -1.524 1.00 58.41 99 LEU A CA 1
ATOM 687 C C . LEU A 1 99 ? 25.291 -1.768 -2.399 1.00 58.41 99 LEU A C 1
ATOM 689 O O . LEU A 1 99 ? 25.532 -1.671 -3.610 1.00 58.41 99 LEU A O 1
ATOM 693 N N . PRO A 1 100 ? 24.940 -2.948 -1.847 1.00 71.56 100 PRO A N 1
ATOM 694 C CA . PRO A 1 100 ? 24.566 -4.072 -2.687 1.00 71.56 100 PRO A CA 1
ATOM 695 C C . PRO A 1 100 ? 23.297 -3.675 -3.445 1.00 71.56 100 PRO A C 1
ATOM 697 O O . PRO A 1 100 ? 22.256 -3.420 -2.837 1.00 71.56 100 PRO A O 1
ATOM 700 N N . TYR A 1 101 ? 23.382 -3.602 -4.777 1.00 69.44 101 TYR A N 1
ATOM 701 C CA . TYR A 1 101 ? 22.195 -3.419 -5.609 1.00 69.44 101 TYR A CA 1
ATOM 702 C C . TYR A 1 101 ? 21.177 -4.512 -5.248 1.00 69.44 101 TYR A C 1
ATOM 704 O O . TYR A 1 101 ? 21.541 -5.693 -5.287 1.00 69.44 101 TYR A O 1
ATOM 712 N N . PRO A 1 102 ? 19.929 -4.159 -4.887 1.00 74.75 102 PRO A N 1
ATOM 713 C CA . PRO A 1 102 ? 18.923 -5.157 -4.567 1.00 74.75 102 PRO A CA 1
ATOM 714 C C . PRO A 1 102 ? 18.667 -6.035 -5.794 1.00 74.75 102 PRO A C 1
ATOM 716 O O . PRO A 1 102 ? 18.702 -5.559 -6.932 1.00 74.75 102 PRO A O 1
ATOM 719 N N . GLU A 1 103 ? 18.396 -7.319 -5.571 1.00 80.06 103 GLU A N 1
ATOM 720 C CA . GLU A 1 103 ? 18.068 -8.235 -6.660 1.00 80.06 103 GLU A CA 1
ATOM 721 C C . GLU A 1 103 ? 16.706 -7.855 -7.263 1.00 80.06 103 GLU A C 1
ATOM 723 O O . GLU A 1 103 ? 15.646 -8.120 -6.696 1.00 80.06 103 GLU A O 1
ATOM 728 N N . VAL A 1 104 ? 16.738 -7.185 -8.417 1.00 84.00 104 VAL A N 1
ATOM 729 C CA . VAL A 1 104 ? 15.529 -6.790 -9.145 1.00 84.00 104 VAL A CA 1
ATOM 730 C C . VAL A 1 104 ? 14.984 -7.999 -9.900 1.00 84.00 104 VAL A C 1
ATOM 732 O O . VAL A 1 104 ? 15.630 -8.520 -10.814 1.00 84.00 104 VAL A O 1
ATOM 735 N N . ILE A 1 105 ? 13.770 -8.420 -9.538 1.00 87.00 105 ILE A N 1
ATOM 736 C CA . ILE A 1 105 ? 13.056 -9.520 -10.193 1.00 87.00 105 ILE A CA 1
ATOM 737 C C . ILE A 1 105 ? 12.871 -9.192 -11.680 1.00 87.00 105 ILE A C 1
ATOM 739 O O . ILE A 1 105 ? 12.305 -8.162 -12.045 1.00 87.00 105 ILE A O 1
ATOM 743 N N . ARG A 1 106 ? 13.339 -10.091 -12.551 1.00 90.50 106 ARG A N 1
ATOM 744 C CA . ARG A 1 106 ? 13.167 -9.980 -14.004 1.00 90.50 106 ARG A CA 1
ATOM 745 C C . ARG A 1 106 ? 11.870 -10.663 -14.423 1.00 90.50 106 ARG A C 1
ATOM 747 O O . ARG A 1 106 ? 11.762 -11.880 -14.315 1.00 90.50 106 ARG A O 1
ATOM 754 N N . VAL A 1 107 ? 10.930 -9.885 -14.949 1.00 93.19 107 VAL A N 1
ATOM 755 C CA . VAL A 1 107 ? 9.705 -10.388 -15.590 1.00 93.19 107 VAL A CA 1
ATOM 756 C C . VAL A 1 107 ? 9.944 -10.700 -17.067 1.00 93.19 107 VAL A C 1
ATOM 758 O O . VAL A 1 107 ? 10.797 -10.091 -17.719 1.00 93.19 107 VAL A O 1
ATOM 761 N N . SER A 1 108 ? 9.182 -11.645 -17.619 1.00 96.56 108 SER A N 1
ATOM 762 C CA . SER A 1 108 ? 9.203 -11.893 -19.068 1.00 96.56 108 SER A CA 1
ATOM 763 C C . SER A 1 108 ? 8.467 -10.784 -19.835 1.00 96.56 108 SER A C 1
ATOM 765 O O . SER A 1 108 ? 7.563 -10.148 -19.301 1.00 96.56 108 SER A O 1
ATOM 767 N N . ALA A 1 109 ? 8.789 -10.567 -21.116 1.00 95.94 109 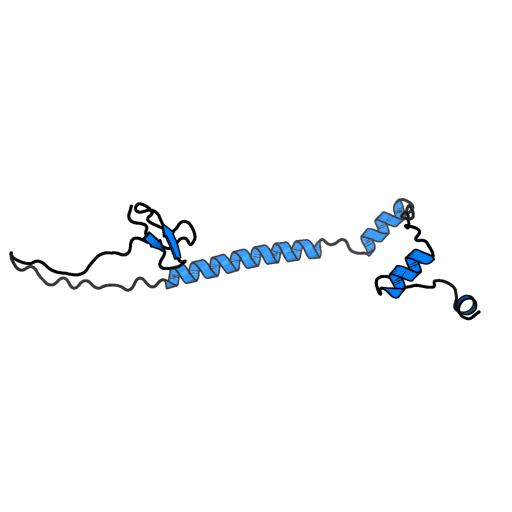ALA A N 1
ATOM 768 C CA . ALA A 1 109 ? 8.092 -9.559 -21.928 1.00 95.94 109 ALA A CA 1
ATOM 769 C C . ALA A 1 109 ? 6.579 -9.841 -22.077 1.00 95.94 109 ALA A C 1
ATOM 771 O O . ALA A 1 109 ? 5.777 -8.911 -22.136 1.00 95.94 109 ALA A O 1
ATOM 772 N N . ALA A 1 110 ? 6.182 -11.120 -22.101 1.00 97.44 110 ALA A N 1
ATOM 773 C CA . ALA A 1 110 ? 4.778 -11.529 -22.161 1.00 97.44 110 ALA A CA 1
ATOM 774 C C . ALA A 1 110 ? 4.030 -11.228 -20.850 1.00 97.44 110 ALA A C 1
ATOM 776 O O . ALA A 1 110 ? 2.912 -10.722 -20.876 1.00 97.44 110 ALA A O 1
ATOM 777 N N . GLU A 1 111 ? 4.667 -11.493 -19.711 1.00 97.62 111 GLU A N 1
ATOM 778 C CA . GLU A 1 111 ? 4.147 -11.197 -18.372 1.00 97.62 111 GLU A CA 1
ATOM 779 C C . GLU A 1 111 ? 4.070 -9.689 -18.111 1.00 97.62 111 GLU A C 1
ATOM 781 O O . GLU A 1 111 ? 3.026 -9.194 -17.700 1.00 97.62 111 GLU A O 1
ATOM 786 N N . ALA A 1 112 ? 5.127 -8.941 -18.442 1.00 96.69 112 ALA A N 1
ATOM 787 C CA . ALA A 1 112 ? 5.143 -7.483 -18.352 1.00 96.69 112 ALA A CA 1
ATOM 788 C C . ALA A 1 112 ? 4.015 -6.852 -19.185 1.00 96.69 112 ALA A C 1
ATOM 790 O O . ALA A 1 112 ? 3.328 -5.949 -18.710 1.00 96.69 112 ALA A O 1
ATOM 791 N N . LYS A 1 113 ? 3.770 -7.368 -20.401 1.00 97.31 113 LYS A N 1
ATOM 792 C CA . LYS A 1 113 ? 2.624 -6.954 -21.214 1.00 97.31 113 LYS A CA 1
ATOM 793 C C . LYS A 1 113 ? 1.289 -7.295 -20.547 1.00 97.31 113 LYS A C 1
ATOM 795 O O . LYS A 1 113 ? 0.427 -6.428 -20.493 1.00 97.31 113 LYS A O 1
ATOM 800 N N . ALA A 1 114 ? 1.116 -8.510 -20.028 1.00 97.81 114 ALA A N 1
ATOM 801 C CA . ALA A 1 114 ? -0.127 -8.909 -19.366 1.00 97.81 114 ALA A CA 1
ATOM 802 C C . ALA A 1 114 ? -0.439 -8.050 -18.124 1.00 97.81 114 ALA A C 1
ATOM 804 O O . ALA A 1 114 ? -1.596 -7.717 -17.890 1.00 97.81 114 ALA A O 1
ATOM 805 N N . LEU A 1 115 ? 0.586 -7.655 -17.360 1.00 97.50 115 LEU A N 1
ATOM 806 C CA . LEU A 1 115 ? 0.449 -6.755 -16.212 1.00 97.50 115 LEU A CA 1
ATOM 807 C C . LEU A 1 115 ? 0.107 -5.318 -16.635 1.00 97.50 115 LEU A C 1
ATOM 809 O O . LEU A 1 115 ? -0.739 -4.691 -16.004 1.00 97.50 115 LEU A O 1
ATOM 813 N N . PHE A 1 116 ? 0.716 -4.810 -17.709 1.00 97.50 116 PHE A N 1
ATOM 814 C CA . PHE A 1 116 ? 0.394 -3.491 -18.265 1.00 97.50 116 PHE A CA 1
ATOM 815 C C . PHE A 1 116 ? -1.028 -3.435 -18.846 1.00 97.50 116 PHE A C 1
ATOM 817 O O . PHE A 1 116 ? -1.785 -2.522 -18.537 1.00 97.50 116 PHE A O 1
ATOM 824 N N . ASP A 1 117 ? -1.428 -4.448 -19.622 1.00 98.00 117 ASP A N 1
ATOM 825 C CA . ASP A 1 117 ? -2.785 -4.566 -20.177 1.00 98.00 117 ASP A CA 1
ATOM 826 C C . ASP A 1 117 ? -3.865 -4.688 -19.074 1.00 98.00 117 ASP A C 1
ATOM 828 O O . ASP A 1 117 ? -5.041 -4.431 -19.329 1.00 98.00 117 ASP A O 1
ATOM 832 N N . ALA A 1 118 ? -3.469 -5.079 -17.856 1.00 98.00 118 ALA A N 1
ATOM 833 C CA . ALA A 1 118 ? -4.317 -5.190 -16.669 1.00 98.00 118 ALA A CA 1
ATOM 834 C C . ALA A 1 118 ? -4.246 -3.972 -15.719 1.00 98.00 118 ALA A C 1
ATOM 836 O O . ALA A 1 118 ? -4.779 -4.054 -14.613 1.00 98.00 118 ALA A O 1
ATOM 837 N N . ASP A 1 119 ? -3.583 -2.875 -16.116 1.00 97.75 119 ASP A N 1
ATOM 838 C CA . ASP A 1 119 ? -3.342 -1.666 -15.297 1.00 97.75 119 ASP A CA 1
ATOM 839 C C . ASP A 1 119 ? -2.583 -1.940 -13.973 1.00 97.75 119 ASP A C 1
ATOM 841 O O . ASP A 1 119 ? -2.620 -1.165 -13.020 1.00 97.75 119 ASP A O 1
ATOM 845 N N . ALA A 1 120 ? -1.864 -3.067 -13.904 1.00 97.50 120 ALA A N 1
ATOM 846 C CA . ALA A 1 120 ? -1.111 -3.519 -12.731 1.00 97.50 120 ALA A CA 1
ATOM 847 C C . ALA A 1 120 ? 0.388 -3.161 -12.789 1.00 97.50 120 ALA A C 1
ATOM 849 O O . ALA A 1 120 ? 1.113 -3.370 -11.814 1.00 97.50 120 ALA A O 1
ATOM 850 N N . ALA A 1 121 ? 0.871 -2.645 -13.922 1.00 96.12 121 ALA A N 1
ATOM 851 C CA . ALA A 1 121 ? 2.253 -2.217 -14.118 1.00 96.12 121 ALA A CA 1
ATOM 852 C C . ALA A 1 121 ? 2.345 -1.032 -15.087 1.00 96.12 121 ALA A C 1
ATOM 854 O O . ALA A 1 121 ? 1.524 -0.888 -15.990 1.00 96.12 121 ALA A O 1
ATOM 855 N N . ILE A 1 122 ? 3.399 -0.227 -14.940 1.00 97.00 122 ILE A N 1
ATOM 856 C CA . ILE A 1 122 ? 3.766 0.845 -15.874 1.00 97.00 122 ILE A CA 1
ATOM 857 C C . ILE A 1 122 ? 5.129 0.549 -16.503 1.00 97.00 122 ILE A C 1
ATOM 859 O O . ILE A 1 122 ? 6.024 0.018 -15.843 1.00 97.00 122 ILE A O 1
ATOM 863 N N . PHE A 1 123 ? 5.310 0.928 -17.768 1.00 95.38 123 PHE A N 1
ATOM 864 C CA . PHE A 1 123 ? 6.627 0.940 -18.400 1.00 95.38 123 PHE A CA 1
ATOM 865 C C . PHE A 1 123 ? 7.291 2.299 -18.178 1.00 95.38 123 PHE A C 1
ATOM 867 O O . PHE A 1 123 ? 6.743 3.330 -18.566 1.00 95.38 123 PHE A O 1
ATOM 874 N N . VAL A 1 124 ? 8.478 2.292 -17.572 1.00 95.62 124 VAL A N 1
ATOM 875 C CA . VAL A 1 124 ? 9.327 3.478 -17.416 1.00 95.62 124 VAL A CA 1
ATOM 876 C C . VAL A 1 124 ? 10.550 3.295 -18.301 1.00 95.62 124 VAL A C 1
ATOM 878 O O . VAL A 1 124 ? 11.391 2.438 -18.033 1.00 95.62 124 VAL A O 1
ATOM 881 N N . ASP A 1 125 ? 10.632 4.083 -19.370 1.00 95.44 125 ASP A N 1
ATOM 882 C CA . ASP A 1 125 ? 11.833 4.146 -20.195 1.00 95.44 125 ASP A CA 1
ATOM 883 C C . ASP A 1 125 ? 12.836 5.113 -19.552 1.00 95.44 125 ASP A C 1
ATOM 885 O O . ASP A 1 125 ? 12.490 6.247 -19.220 1.00 95.44 125 ASP A O 1
ATOM 889 N N . VAL A 1 126 ? 14.062 4.637 -19.333 1.00 96.25 126 VAL A N 1
ATOM 890 C CA . VA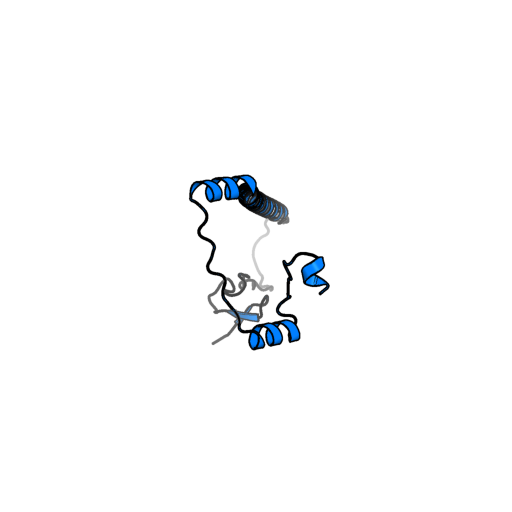L A 1 126 ? 15.150 5.382 -18.672 1.00 96.25 126 VAL A CA 1
ATOM 891 C C . VAL A 1 126 ? 16.266 5.739 -19.667 1.00 96.25 126 VAL A C 1
ATOM 893 O O . VAL A 1 126 ? 17.353 6.155 -19.266 1.00 96.25 126 VAL A O 1
ATOM 896 N N . ARG A 1 127 ? 16.026 5.540 -20.971 1.00 96.69 127 ARG A N 1
ATOM 897 C CA . ARG A 1 127 ? 16.917 5.986 -22.047 1.00 96.69 127 ARG A CA 1
ATOM 898 C C . ARG A 1 127 ? 16.895 7.511 -22.177 1.00 96.69 127 ARG A C 1
ATOM 900 O O . ARG A 1 127 ? 15.995 8.191 -21.687 1.00 96.69 127 ARG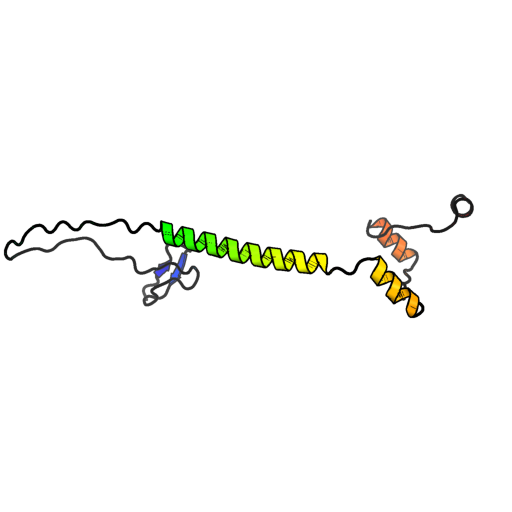 A O 1
ATOM 907 N N . ASP A 1 128 ? 17.904 8.051 -22.851 1.00 97.19 128 ASP A N 1
ATOM 908 C CA . ASP A 1 128 ? 17.933 9.464 -23.220 1.00 97.19 128 ASP A CA 1
ATOM 909 C C . ASP A 1 128 ? 16.840 9.807 -24.266 1.00 97.19 128 ASP A C 1
ATOM 911 O O . ASP A 1 128 ? 16.317 8.908 -24.935 1.00 97.19 128 ASP A O 1
ATOM 915 N N . PRO A 1 129 ? 16.482 11.097 -24.438 1.00 96.12 129 PRO A N 1
ATOM 916 C CA . PRO A 1 129 ? 15.406 11.495 -25.345 1.00 96.12 129 PRO A CA 1
ATOM 917 C C . PRO A 1 129 ? 15.646 11.168 -26.825 1.00 96.12 129 PRO A C 1
ATOM 919 O O . PRO A 1 129 ? 14.673 10.972 -27.550 1.00 96.12 129 PRO A O 1
ATOM 922 N N . GLU A 1 130 ? 16.900 11.108 -27.286 1.00 95.38 130 GLU A N 1
ATOM 923 C CA . GLU A 1 130 ? 17.219 10.788 -28.684 1.00 95.38 130 GLU A CA 1
ATOM 924 C C . GLU A 1 130 ? 17.013 9.288 -28.931 1.00 95.38 130 GLU A C 1
ATOM 926 O O . GLU A 1 130 ? 16.310 8.906 -29.864 1.00 95.38 130 GLU A O 1
ATOM 931 N N . SER A 1 131 ? 17.514 8.443 -28.025 1.00 95.62 131 SER A N 1
ATOM 932 C CA . S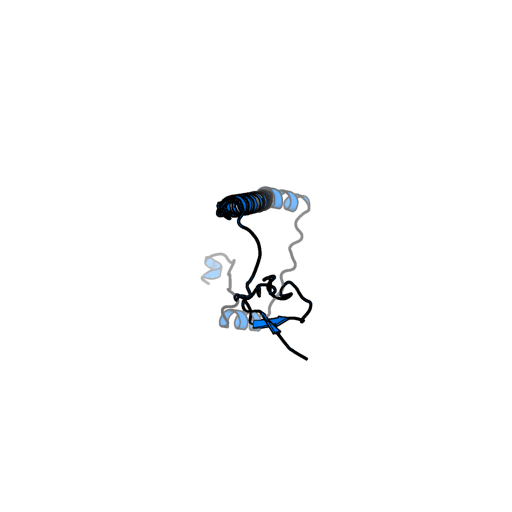ER A 1 131 ? 17.272 6.996 -28.017 1.00 95.62 131 SER A CA 1
ATOM 933 C C . SER A 1 131 ? 15.798 6.625 -27.822 1.00 95.62 131 SER A C 1
ATOM 935 O O . SER A 1 131 ? 15.374 5.571 -28.293 1.00 95.62 131 SER A O 1
ATOM 937 N N . TYR A 1 132 ? 15.015 7.440 -27.109 1.00 93.69 132 TYR A N 1
ATOM 938 C CA . TYR A 1 132 ? 13.572 7.236 -26.941 1.00 93.69 132 TYR A CA 1
ATOM 939 C C . TYR A 1 132 ? 12.770 7.580 -28.207 1.00 93.69 132 TYR A C 1
ATOM 941 O O . TYR A 1 132 ? 11.756 6.941 -28.480 1.00 93.69 132 TYR A O 1
ATOM 949 N N . ALA A 1 133 ? 13.212 8.585 -28.969 1.00 94.19 133 ALA A N 1
ATOM 950 C CA . ALA A 1 133 ? 12.527 9.073 -30.167 1.00 94.19 133 ALA A CA 1
ATOM 951 C C . ALA A 1 133 ? 12.872 8.305 -31.463 1.00 94.19 133 ALA A C 1
ATOM 953 O O . ALA A 1 133 ? 12.238 8.564 -32.490 1.00 94.19 133 ALA A O 1
ATOM 954 N N . ALA A 1 134 ? 13.869 7.414 -31.419 1.00 86.88 134 ALA A N 1
ATOM 955 C CA . ALA A 1 134 ? 14.357 6.600 -32.537 1.00 86.88 134 ALA A CA 1
ATOM 956 C C . ALA A 1 134 ? 13.606 5.262 -32.696 1.00 86.88 134 ALA A C 1
ATOM 958 O O . ALA A 1 134 ? 13.305 4.921 -33.863 1.00 86.88 134 ALA A O 1
#